Protein AF-A0A6A0R2T8-F1 (afdb_monomer_lite)

Sequence (126 aa):
MNIPEVGAGLVEALNLGGAFDAEIVAERNLVPPEPWLDGLEHDRADLVAHATTALRSGLRVGPAPIVLARKPGFGTRPIPFLSIEERIVYRALVDRACGEFPPLDRSHDAYVRFSTGPLYYSFDAA

pLDDT: mean 85.13, std 12.16, range [34.88, 96.38]

Structure (mmCIF, N/CA/C/O backbone):
data_AF-A0A6A0R2T8-F1
#
_entry.id   AF-A0A6A0R2T8-F1
#
loop_
_atom_site.group_PDB
_atom_site.id
_atom_site.type_symbol
_atom_site.label_atom_id
_atom_site.label_alt_id
_atom_site.label_comp_id
_atom_site.label_asym_id
_atom_site.label_entity_id
_atom_site.label_seq_id
_atom_site.pdbx_PDB_ins_code
_atom_site.Cartn_x
_atom_site.Cartn_y
_atom_site.Cartn_z
_atom_site.occupancy
_atom_site.B_iso_or_equiv
_atom_site.auth_seq_id
_atom_site.auth_comp_id
_atom_site.auth_asym_id
_atom_site.auth_atom_id
_atom_site.pdbx_PDB_model_num
ATOM 1 N N . MET A 1 1 ? 9.411 -12.236 21.658 1.00 39.62 1 MET A N 1
ATOM 2 C CA . MET A 1 1 ? 8.983 -11.026 20.930 1.00 39.62 1 MET A CA 1
ATOM 3 C C . MET A 1 1 ? 7.509 -10.846 21.238 1.00 39.62 1 MET A C 1
ATOM 5 O O . MET A 1 1 ? 6.707 -11.629 20.751 1.00 39.62 1 MET A O 1
ATOM 9 N N . ASN A 1 2 ? 7.176 -9.960 22.175 1.00 34.88 2 ASN A N 1
ATOM 10 C CA . ASN A 1 2 ? 5.785 -9.707 22.546 1.00 34.88 2 ASN A CA 1
ATOM 11 C C . ASN A 1 2 ? 5.212 -8.818 21.442 1.00 34.88 2 ASN A C 1
ATOM 13 O O . ASN A 1 2 ? 5.663 -7.685 21.309 1.00 34.88 2 ASN A O 1
ATOM 17 N N . ILE A 1 3 ? 4.315 -9.341 20.606 1.00 45.03 3 ILE A N 1
ATOM 18 C CA . ILE A 1 3 ? 3.522 -8.489 19.718 1.00 45.03 3 ILE A CA 1
ATOM 19 C C . ILE A 1 3 ? 2.531 -7.804 20.664 1.00 45.03 3 ILE A C 1
ATOM 21 O O . ILE A 1 3 ? 1.704 -8.516 21.238 1.00 45.03 3 ILE A O 1
ATOM 25 N N . PRO A 1 4 ? 2.665 -6.495 20.949 1.00 47.59 4 PRO A N 1
ATOM 26 C CA . PRO A 1 4 ? 1.705 -5.818 21.807 1.00 47.59 4 PRO A CA 1
ATOM 27 C C . PRO A 1 4 ? 0.313 -6.020 21.21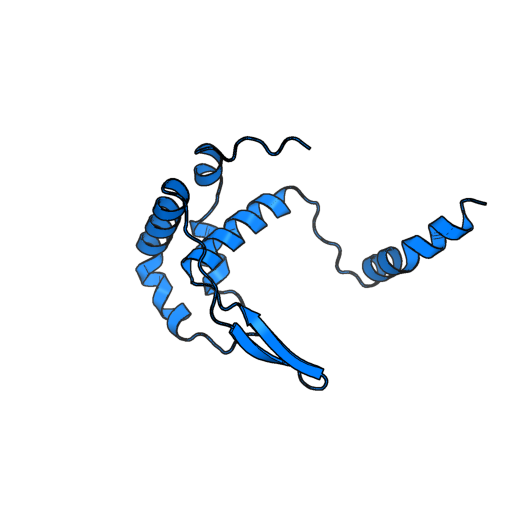2 1.00 47.59 4 PRO A C 1
ATOM 29 O O . PRO A 1 4 ? 0.168 -6.067 19.989 1.00 47.59 4 PRO A O 1
ATOM 32 N N . GLU A 1 5 ? -0.683 -6.189 22.081 1.00 46.59 5 GLU A N 1
ATOM 33 C CA . GLU A 1 5 ? -2.093 -6.213 21.701 1.00 46.59 5 GLU A CA 1
ATOM 34 C C . GLU A 1 5 ? -2.326 -5.138 20.636 1.00 46.59 5 GLU A C 1
ATOM 36 O O . GLU A 1 5 ? -2.102 -3.949 20.880 1.00 46.59 5 GLU A O 1
ATOM 41 N N . VAL A 1 6 ? -2.705 -5.562 19.428 1.00 55.09 6 VAL A N 1
ATOM 42 C CA . VAL A 1 6 ? -3.083 -4.667 18.333 1.00 55.09 6 VAL A CA 1
ATOM 43 C C . VAL A 1 6 ? -4.454 -4.090 18.699 1.00 55.09 6 VAL A C 1
ATOM 45 O O . VAL A 1 6 ? -5.490 -4.513 18.200 1.00 55.09 6 VAL A O 1
ATOM 48 N N . GLY A 1 7 ? -4.465 -3.223 19.709 1.00 61.47 7 GLY A N 1
ATOM 49 C CA . GLY A 1 7 ? -5.654 -2.594 20.264 1.00 61.47 7 GLY A CA 1
ATOM 50 C C . GLY A 1 7 ? -6.069 -1.365 19.462 1.00 61.47 7 GLY A C 1
ATOM 51 O O . GLY A 1 7 ? -5.365 -0.946 18.542 1.00 61.47 7 GLY A O 1
ATOM 52 N N . ALA A 1 8 ? -7.196 -0.758 19.858 1.00 62.00 8 ALA A N 1
ATOM 53 C CA . ALA A 1 8 ? -7.748 0.462 19.256 1.00 62.00 8 ALA A CA 1
ATOM 54 C C . ALA A 1 8 ? -6.660 1.508 18.951 1.00 62.00 8 ALA A C 1
ATOM 56 O O . ALA A 1 8 ? -6.569 1.962 17.813 1.00 62.00 8 ALA A O 1
ATOM 57 N N . GLY A 1 9 ? -5.739 1.722 19.904 1.00 74.44 9 GLY A N 1
ATOM 58 C CA . GLY A 1 9 ? -4.641 2.684 19.797 1.00 74.44 9 GLY A CA 1
ATOM 59 C C . GLY A 1 9 ? -3.720 2.522 18.584 1.00 74.44 9 GLY A C 1
ATOM 60 O O . GLY A 1 9 ? -3.074 3.495 18.201 1.00 74.44 9 GLY A O 1
ATOM 61 N N . LEU A 1 10 ? -3.661 1.344 17.944 1.00 82.88 10 LEU A N 1
ATOM 62 C CA . LEU A 1 10 ? -2.945 1.208 16.674 1.00 82.88 10 LEU A CA 1
ATOM 63 C C . LEU A 1 10 ? -3.653 1.986 15.566 1.00 82.88 10 LEU A C 1
ATOM 65 O O . LEU A 1 10 ? -2.989 2.716 14.843 1.00 82.88 10 LEU A O 1
ATOM 69 N N . VAL A 1 11 ? -4.976 1.857 15.436 1.00 85.62 11 VAL A N 1
ATOM 70 C CA . VAL A 1 11 ? -5.733 2.513 14.359 1.00 85.62 11 VAL A CA 1
ATOM 71 C C . VAL A 1 11 ? -5.626 4.029 14.476 1.00 85.62 11 VAL A C 1
ATOM 73 O O . VAL A 1 11 ? -5.425 4.696 13.467 1.00 85.62 11 VAL A O 1
ATOM 76 N N . GLU A 1 12 ? -5.673 4.574 15.694 1.00 85.88 12 GLU A N 1
ATOM 77 C CA . GLU A 1 12 ? -5.449 6.008 15.916 1.00 85.88 12 GLU A CA 1
ATOM 78 C C . GLU A 1 12 ? -4.013 6.457 15.602 1.00 85.88 12 GLU A C 1
ATOM 80 O O . GLU A 1 12 ? -3.797 7.614 15.244 1.00 85.88 12 GLU A O 1
ATOM 85 N N . ALA A 1 13 ? -3.028 5.563 15.720 1.00 87.69 13 ALA A N 1
ATOM 86 C CA . ALA A 1 13 ? -1.634 5.855 15.400 1.00 87.69 13 ALA A CA 1
ATOM 87 C C . ALA A 1 13 ? -1.313 5.750 13.897 1.00 87.69 13 ALA A C 1
ATOM 89 O O . ALA A 1 13 ? -0.227 6.161 13.478 1.00 87.69 13 ALA A O 1
ATOM 90 N N . LEU A 1 14 ? -2.214 5.193 13.080 1.00 92.62 14 LEU A N 1
ATOM 91 C CA . LEU A 1 14 ? -2.025 5.080 11.636 1.00 92.62 14 LEU A CA 1
ATOM 92 C C . LEU A 1 14 ? -2.387 6.387 10.928 1.00 92.62 14 LEU A C 1
ATOM 94 O O . LEU A 1 14 ? -3.510 6.881 11.010 1.00 92.62 14 LEU A O 1
ATOM 98 N N . ASN A 1 15 ? -1.451 6.910 10.135 1.00 94.38 15 ASN A N 1
ATOM 99 C CA . ASN A 1 15 ? -1.705 8.048 9.257 1.00 94.38 15 ASN A CA 1
ATOM 100 C C . ASN A 1 15 ? -2.391 7.598 7.952 1.00 94.38 15 ASN A C 1
ATOM 102 O O . ASN A 1 15 ? -1.779 7.601 6.885 1.00 94.38 15 ASN A O 1
ATOM 106 N N . LEU A 1 16 ? -3.664 7.199 8.034 1.00 95.44 16 LEU A N 1
ATOM 107 C CA . LEU A 1 16 ? -4.431 6.721 6.873 1.00 95.44 16 LEU A CA 1
ATOM 108 C C . LEU A 1 16 ? -4.616 7.800 5.795 1.00 95.44 16 LEU A C 1
ATOM 110 O O . LEU A 1 16 ? -4.618 7.483 4.611 1.00 95.44 16 LEU A O 1
ATOM 114 N N . GLY A 1 17 ? -4.724 9.072 6.191 1.00 95.62 17 GLY A N 1
ATOM 115 C CA . GLY A 1 17 ? -4.807 10.189 5.248 1.00 95.62 17 GLY A CA 1
ATOM 116 C C . GLY A 1 17 ? -3.523 10.354 4.435 1.00 95.62 17 GLY A C 1
ATOM 117 O O . GLY A 1 17 ? -3.577 10.400 3.212 1.00 95.62 17 GLY A O 1
ATOM 118 N N . GLY A 1 18 ? -2.365 10.366 5.100 1.00 95.12 18 GLY A N 1
ATOM 119 C CA . GLY A 1 18 ? -1.077 10.424 4.405 1.00 95.12 18 GLY A CA 1
ATOM 120 C C . GLY A 1 18 ? -0.804 9.177 3.562 1.00 95.12 18 GLY A C 1
ATOM 121 O O . GLY A 1 18 ? -0.254 9.286 2.470 1.00 95.12 18 GLY A O 1
ATOM 122 N N . ALA A 1 19 ? -1.239 8.001 4.023 1.00 96.00 19 ALA A N 1
ATOM 123 C CA . ALA A 1 19 ? -1.150 6.773 3.241 1.00 96.00 19 ALA A CA 1
ATOM 124 C C . ALA A 1 19 ? -2.029 6.820 1.982 1.00 96.00 19 ALA A C 1
ATOM 126 O O . ALA A 1 19 ? -1.588 6.368 0.931 1.00 96.00 19 ALA A O 1
ATOM 127 N N . PHE A 1 20 ? -3.233 7.397 2.054 1.00 96.38 20 PHE A N 1
ATOM 128 C CA . PHE A 1 20 ? -4.056 7.656 0.871 1.00 96.38 20 PHE A CA 1
ATOM 129 C C . PHE A 1 20 ? -3.321 8.558 -0.122 1.00 96.38 20 PHE A C 1
ATOM 131 O O . PHE A 1 20 ? -3.152 8.171 -1.276 1.00 96.38 20 PHE A O 1
ATOM 138 N N . ASP A 1 21 ? -2.827 9.707 0.348 1.00 95.25 21 ASP A N 1
ATOM 139 C CA . ASP A 1 21 ? -2.160 10.699 -0.502 1.00 95.25 21 ASP A CA 1
ATOM 140 C C . ASP A 1 21 ? -0.940 10.088 -1.206 1.00 95.25 21 ASP A C 1
ATOM 142 O O . ASP A 1 21 ? -0.744 10.262 -2.406 1.00 95.25 21 ASP A O 1
ATOM 146 N N . ALA A 1 22 ? -0.147 9.303 -0.474 1.00 93.62 22 ALA A N 1
ATOM 147 C CA . ALA A 1 22 ? 1.010 8.609 -1.019 1.00 93.62 22 ALA A CA 1
ATOM 148 C C . ALA A 1 22 ? 0.640 7.461 -1.974 1.00 93.62 22 ALA A C 1
ATOM 150 O O . ALA A 1 22 ? 1.411 7.159 -2.883 1.00 93.62 22 ALA A O 1
ATOM 151 N N . GLU A 1 23 ? -0.500 6.795 -1.777 1.00 93.62 23 GLU A N 1
ATOM 152 C CA . GLU A 1 23 ? -0.922 5.671 -2.614 1.00 93.62 23 GLU A CA 1
ATOM 153 C C . GLU A 1 23 ? -1.482 6.124 -3.966 1.00 93.62 23 GLU A C 1
ATOM 155 O O . GLU A 1 23 ? -1.199 5.481 -4.978 1.00 93.62 23 GLU A O 1
ATOM 160 N N . ILE A 1 24 ? -2.237 7.225 -4.021 1.00 92.38 24 ILE A N 1
ATOM 161 C CA . ILE A 1 24 ? -2.816 7.705 -5.287 1.00 92.38 24 ILE A CA 1
ATOM 162 C C . ILE A 1 24 ? -1.749 8.236 -6.254 1.00 92.38 24 ILE A C 1
ATOM 164 O O . ILE A 1 24 ? -1.870 8.031 -7.458 1.00 92.38 24 ILE A O 1
ATOM 168 N N . VAL A 1 25 ? -0.661 8.815 -5.734 1.00 91.31 25 VAL A N 1
ATOM 169 C CA . VAL A 1 25 ? 0.467 9.317 -6.544 1.00 91.31 25 VAL A CA 1
ATOM 170 C C . VAL A 1 25 ? 1.565 8.272 -6.771 1.00 91.31 25 VAL A C 1
ATOM 172 O O . VAL A 1 25 ? 2.577 8.563 -7.408 1.00 91.31 25 VAL A O 1
ATOM 175 N N . ALA A 1 26 ? 1.421 7.063 -6.220 1.00 89.56 26 ALA A N 1
ATOM 176 C CA . ALA A 1 26 ? 2.457 6.042 -6.307 1.00 89.56 26 ALA A CA 1
ATOM 177 C C . ALA A 1 26 ? 2.627 5.529 -7.744 1.00 89.56 26 ALA A C 1
ATOM 179 O O . ALA A 1 26 ? 1.702 4.976 -8.341 1.00 89.56 26 ALA A O 1
ATOM 180 N N . GLU A 1 27 ? 3.854 5.597 -8.261 1.00 85.50 27 GLU A N 1
ATOM 181 C CA . GLU A 1 27 ? 4.207 4.930 -9.512 1.00 85.50 27 GLU A CA 1
ATOM 182 C C . GLU A 1 27 ? 4.326 3.416 -9.307 1.00 85.50 27 GLU A C 1
ATOM 184 O O . GLU A 1 27 ? 5.082 2.926 -8.458 1.00 85.50 27 GLU A O 1
ATOM 189 N N . ARG A 1 28 ? 3.597 2.646 -10.120 1.00 83.69 28 ARG A N 1
ATOM 190 C CA . ARG A 1 28 ? 3.625 1.182 -10.082 1.00 83.69 28 ARG A CA 1
ATOM 191 C C . ARG A 1 28 ? 4.169 0.633 -11.393 1.00 83.69 28 ARG A C 1
ATOM 193 O O . ARG A 1 28 ? 3.485 0.583 -12.404 1.00 83.69 28 ARG A O 1
ATOM 200 N N . ASN A 1 29 ? 5.396 0.125 -11.345 1.00 79.81 29 ASN A N 1
ATOM 201 C CA . ASN A 1 29 ? 6.089 -0.397 -12.531 1.00 79.81 29 ASN A CA 1
ATOM 202 C C . ASN A 1 29 ? 5.640 -1.807 -12.953 1.00 79.81 29 ASN A C 1
ATOM 204 O O . ASN A 1 29 ? 6.082 -2.313 -13.983 1.00 79.81 29 ASN A O 1
ATOM 208 N N . LEU A 1 30 ? 4.838 -2.482 -12.123 1.00 78.94 30 LEU A N 1
ATOM 209 C CA . LEU A 1 30 ? 4.473 -3.889 -12.310 1.00 78.94 30 LEU A CA 1
ATOM 210 C C . LEU A 1 30 ? 2.984 -4.123 -12.573 1.00 78.94 30 LEU A C 1
ATOM 212 O O . LEU A 1 30 ? 2.626 -5.213 -13.005 1.00 78.94 30 LEU A O 1
ATOM 216 N N . VAL A 1 31 ? 2.121 -3.143 -12.331 1.00 79.12 31 VAL A N 1
ATOM 217 C CA . VAL A 1 31 ? 0.699 -3.224 -12.690 1.00 79.12 31 VAL A CA 1
ATOM 218 C C . VAL A 1 31 ? 0.422 -2.258 -13.837 1.00 79.12 31 VAL A C 1
ATOM 220 O O . VAL A 1 31 ? 1.144 -1.271 -13.981 1.00 79.12 31 VAL A O 1
ATOM 223 N N . PRO A 1 32 ? -0.570 -2.551 -14.697 1.00 76.56 32 PRO A N 1
ATOM 224 C CA . PRO A 1 32 ? -1.008 -1.602 -15.712 1.00 76.56 32 PRO A CA 1
ATOM 225 C C . PRO A 1 32 ? -1.378 -0.251 -15.084 1.00 76.56 32 PRO A C 1
ATOM 227 O O . PRO A 1 32 ? -1.742 -0.229 -13.907 1.00 76.56 32 PRO A O 1
ATOM 230 N N . PRO A 1 33 ? -1.345 0.853 -15.855 1.00 82.38 33 PRO A N 1
ATOM 231 C CA . PRO A 1 33 ? -1.903 2.121 -15.406 1.00 82.38 33 PRO A CA 1
ATOM 232 C C . PRO A 1 33 ? -3.328 1.929 -14.881 1.00 82.38 33 PRO A C 1
ATOM 234 O O . PRO A 1 33 ? -4.100 1.145 -15.439 1.00 82.38 33 PRO A O 1
ATOM 237 N N . GLU A 1 34 ? -3.665 2.647 -13.816 1.00 86.88 34 GLU A N 1
ATOM 238 C CA . GLU A 1 34 ? -4.945 2.561 -13.116 1.00 86.88 34 GLU A CA 1
ATOM 239 C C . GLU A 1 34 ? -5.660 3.918 -13.231 1.00 86.88 34 GLU A C 1
ATOM 241 O O . GLU A 1 34 ? -5.608 4.705 -12.291 1.00 86.88 34 GLU A O 1
ATOM 246 N N . PRO A 1 35 ? -6.326 4.229 -14.366 1.00 85.31 35 PRO A N 1
ATOM 247 C CA . PRO A 1 35 ? -6.871 5.569 -14.634 1.00 85.31 35 PRO A CA 1
ATOM 248 C C . PRO A 1 35 ? -7.942 6.017 -13.636 1.00 85.31 35 PRO A C 1
ATOM 250 O O . PRO A 1 35 ? -8.295 7.186 -13.569 1.00 85.31 35 PRO A O 1
ATOM 253 N N . TRP A 1 36 ? -8.504 5.071 -12.884 1.00 87.50 36 TRP A N 1
ATOM 254 C CA . TRP A 1 36 ? -9.489 5.345 -11.848 1.00 87.50 36 TRP A CA 1
ATOM 255 C C . TRP A 1 36 ? -8.879 5.993 -10.598 1.00 87.50 36 TRP A C 1
ATOM 257 O O . TRP A 1 36 ? -9.636 6.553 -9.814 1.00 87.50 36 TRP A O 1
ATOM 267 N N . LEU A 1 37 ? -7.551 5.952 -10.409 1.00 88.56 37 LEU A N 1
ATOM 268 C CA . LEU A 1 37 ? -6.882 6.587 -9.266 1.00 88.56 37 LEU A CA 1
ATOM 269 C C . LEU A 1 37 ? -6.991 8.112 -9.301 1.00 88.56 37 LEU A C 1
ATOM 271 O O . LEU A 1 37 ? -7.234 8.715 -8.259 1.00 88.56 37 LEU A O 1
ATOM 275 N N . ASP A 1 38 ? -6.899 8.710 -10.490 1.00 84.19 38 ASP A N 1
ATOM 276 C CA . ASP A 1 38 ? -6.969 10.164 -10.686 1.00 84.19 38 ASP A CA 1
ATOM 277 C C . ASP A 1 38 ? -8.311 10.751 -10.206 1.00 84.19 38 ASP A C 1
ATOM 279 O O . ASP A 1 38 ? -8.405 11.920 -9.841 1.00 84.19 38 ASP A O 1
ATOM 283 N N . GLY A 1 39 ? -9.372 9.937 -10.185 1.00 86.88 39 GLY A N 1
ATOM 284 C CA . GLY A 1 39 ? -10.696 10.354 -9.723 1.00 86.88 39 GLY A CA 1
ATOM 285 C C . GLY A 1 39 ? -10.858 10.368 -8.202 1.00 86.88 39 GLY A C 1
ATOM 286 O O . GLY A 1 39 ? -11.747 11.053 -7.699 1.00 86.88 39 GLY A O 1
ATOM 287 N N . LEU A 1 40 ? -10.007 9.647 -7.465 1.00 90.06 40 LEU A N 1
ATOM 288 C CA . LEU A 1 40 ? -10.236 9.358 -6.046 1.00 90.06 40 LEU A CA 1
ATOM 289 C C . LEU A 1 40 ? -9.974 10.534 -5.114 1.00 90.06 40 LEU A C 1
ATOM 291 O O . LEU A 1 40 ? -10.405 10.489 -3.965 1.00 90.06 40 LEU A O 1
ATOM 295 N N . GLU A 1 41 ? -9.285 11.580 -5.573 1.00 89.06 41 GLU A N 1
ATOM 296 C CA . GLU A 1 41 ? -9.018 12.769 -4.754 1.00 89.06 41 GLU A CA 1
ATOM 297 C C . GLU A 1 41 ? -10.307 13.369 -4.175 1.00 89.06 41 GLU A C 1
ATOM 299 O O . GLU A 1 41 ? -10.335 13.785 -3.015 1.00 89.06 41 GLU A O 1
ATOM 304 N N . HIS A 1 42 ? -11.394 13.339 -4.952 1.00 90.56 42 HIS A N 1
ATOM 305 C CA . HIS A 1 42 ? -12.709 13.832 -4.539 1.00 90.56 42 HIS A CA 1
ATOM 306 C C . HIS A 1 42 ? -13.334 12.981 -3.423 1.00 90.56 42 HIS A C 1
ATOM 308 O O . HIS A 1 42 ? -14.038 13.517 -2.570 1.00 90.56 42 HIS A O 1
ATOM 314 N N . ASP A 1 43 ? -13.014 11.686 -3.387 1.00 92.25 43 ASP A N 1
ATOM 315 C CA . ASP A 1 43 ? -13.559 10.704 -2.445 1.00 92.25 43 ASP A CA 1
ATOM 316 C C . ASP A 1 43 ? -12.625 10.457 -1.248 1.00 92.25 43 ASP A C 1
ATOM 318 O O . ASP A 1 43 ? -12.868 9.571 -0.426 1.00 92.25 43 ASP A O 1
ATOM 322 N N . ARG A 1 44 ? -11.540 11.235 -1.118 1.00 94.00 44 ARG A N 1
ATOM 323 C CA . ARG A 1 44 ? -10.507 11.044 -0.088 1.00 94.00 44 ARG A CA 1
ATOM 324 C C . ARG A 1 44 ? -11.089 10.898 1.314 1.00 94.00 44 ARG A C 1
ATOM 326 O O . ARG A 1 44 ? -10.704 9.994 2.053 1.00 94.00 44 ARG A O 1
ATOM 333 N N . ALA A 1 45 ? -11.972 11.817 1.707 1.00 94.94 45 ALA A N 1
ATOM 334 C CA . ALA A 1 45 ? -12.539 11.828 3.053 1.00 94.94 45 ALA A CA 1
ATOM 335 C C . ALA A 1 45 ? -13.344 10.549 3.330 1.00 94.94 45 ALA A C 1
ATOM 337 O O . ALA A 1 45 ? -13.163 9.927 4.378 1.00 94.94 45 ALA A O 1
ATOM 338 N N . ASP A 1 46 ? -14.157 10.129 2.362 1.00 94.69 46 ASP A N 1
ATOM 339 C CA . ASP A 1 46 ? -15.006 8.947 2.470 1.00 94.69 46 ASP A CA 1
ATOM 340 C C . ASP A 1 46 ? -14.177 7.661 2.476 1.00 94.69 46 ASP A C 1
ATOM 342 O O . ASP A 1 46 ? -14.413 6.784 3.305 1.00 94.69 46 ASP A O 1
ATOM 346 N N . LEU A 1 47 ? -13.146 7.565 1.633 1.00 93.62 47 LEU A N 1
ATOM 347 C CA . LEU A 1 47 ? -12.255 6.402 1.582 1.00 93.62 47 LEU A CA 1
ATOM 348 C C . LEU A 1 47 ? -11.419 6.256 2.855 1.00 93.62 47 LEU A C 1
ATOM 350 O O . LEU A 1 47 ? -11.278 5.150 3.376 1.00 93.62 47 LEU A O 1
ATOM 354 N N . VAL A 1 48 ? -10.905 7.360 3.404 1.00 95.12 48 VAL A N 1
ATOM 355 C CA . VAL A 1 48 ? -10.177 7.340 4.683 1.00 95.12 48 VAL A CA 1
ATOM 356 C C . VAL A 1 48 ? -11.113 6.962 5.834 1.00 95.12 48 VAL A C 1
ATOM 358 O O . VAL A 1 48 ? -10.745 6.149 6.689 1.00 95.12 48 VAL A O 1
ATOM 361 N N . ALA A 1 49 ? -12.334 7.503 5.862 1.00 94.12 49 ALA A N 1
ATOM 362 C CA . ALA A 1 49 ? -13.336 7.150 6.866 1.00 94.12 49 ALA A CA 1
ATOM 363 C C . ALA A 1 49 ? -13.757 5.675 6.761 1.00 94.12 49 ALA A C 1
ATOM 365 O O . ALA A 1 49 ? -13.892 4.992 7.784 1.00 94.12 49 ALA A O 1
ATOM 366 N N . HIS A 1 50 ? -13.906 5.167 5.537 1.00 92.94 50 HIS A N 1
ATOM 367 C CA . HIS A 1 50 ? -14.212 3.770 5.265 1.00 92.94 50 HIS A CA 1
ATOM 368 C C . HIS A 1 50 ? -13.095 2.852 5.765 1.00 92.94 50 HIS A C 1
ATOM 370 O O . HIS A 1 50 ? -13.358 2.007 6.618 1.00 92.94 50 HIS A O 1
ATOM 376 N N . ALA A 1 51 ? -11.843 3.105 5.365 1.00 92.62 51 ALA A N 1
ATOM 377 C CA . ALA A 1 51 ? -10.680 2.332 5.805 1.00 92.62 51 ALA A CA 1
ATOM 378 C C . ALA A 1 51 ? -10.520 2.334 7.337 1.00 92.62 51 ALA A C 1
ATOM 380 O O . ALA A 1 51 ? -10.225 1.306 7.950 1.00 92.62 51 ALA A O 1
ATOM 381 N N . THR A 1 52 ? -10.775 3.478 7.983 1.00 93.00 52 THR A N 1
ATOM 382 C CA . THR A 1 52 ? -10.771 3.589 9.452 1.00 93.00 52 THR A CA 1
ATOM 383 C C . THR A 1 52 ? -11.848 2.701 10.078 1.00 93.00 52 THR A C 1
ATOM 385 O O . THR A 1 52 ? -11.596 1.983 11.048 1.00 93.00 52 THR A O 1
ATOM 388 N N . THR A 1 53 ? -13.061 2.742 9.526 1.00 92.00 53 THR A N 1
ATOM 389 C CA . THR A 1 53 ? -14.201 1.954 10.010 1.00 92.00 53 THR A CA 1
ATOM 390 C C . THR A 1 53 ? -13.958 0.461 9.818 1.00 92.00 53 THR A C 1
ATOM 392 O O . THR A 1 53 ? -14.214 -0.329 10.731 1.00 92.00 53 THR A O 1
ATOM 395 N N . ALA A 1 54 ? -13.415 0.063 8.671 1.00 90.12 54 ALA A N 1
ATOM 396 C CA . ALA A 1 54 ? -13.082 -1.321 8.382 1.00 90.12 54 ALA A CA 1
ATOM 397 C C . ALA A 1 54 ? -12.000 -1.854 9.324 1.00 90.12 54 ALA A C 1
ATOM 399 O O . ALA A 1 54 ? -12.176 -2.915 9.915 1.00 90.12 54 ALA A O 1
ATOM 400 N N . LEU A 1 55 ? -10.930 -1.092 9.574 1.00 90.56 55 LEU A N 1
ATOM 401 C CA . LEU A 1 55 ? -9.906 -1.477 10.549 1.00 90.56 55 LEU A CA 1
ATOM 402 C C . LEU A 1 55 ? -10.485 -1.680 11.954 1.00 90.56 55 LEU A C 1
ATOM 404 O O . LEU A 1 55 ? -10.212 -2.699 12.587 1.00 90.56 55 LEU A O 1
ATOM 408 N N . ARG A 1 56 ? -11.330 -0.754 12.423 1.00 90.12 56 ARG A N 1
ATOM 409 C CA . ARG A 1 56 ? -11.976 -0.849 13.745 1.00 90.12 56 ARG A CA 1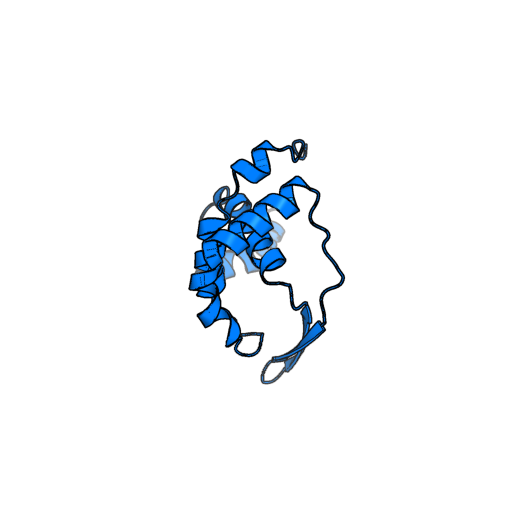
ATOM 410 C C . ARG A 1 56 ? -12.964 -2.007 13.865 1.00 90.12 56 ARG A C 1
ATOM 412 O O . ARG A 1 56 ? -13.165 -2.517 14.962 1.00 90.12 56 ARG A O 1
ATOM 419 N N . SER A 1 57 ? -13.590 -2.407 12.762 1.00 89.44 57 SER A N 1
ATOM 420 C CA . SER A 1 57 ? -14.568 -3.503 12.723 1.00 89.44 57 SER A CA 1
ATOM 421 C C . SER A 1 57 ? -13.962 -4.865 12.364 1.00 89.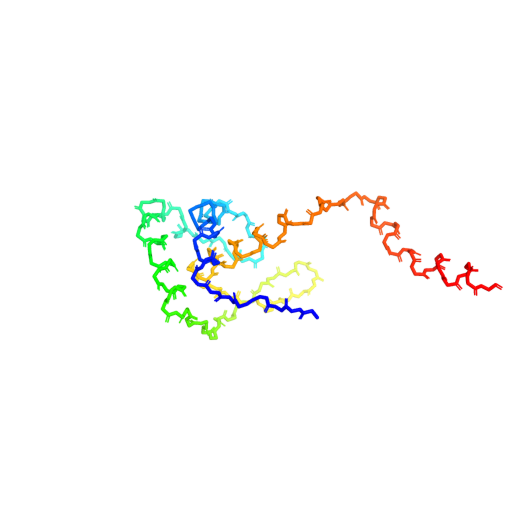44 57 SER A C 1
ATOM 423 O O . SER A 1 57 ? -14.677 -5.867 12.361 1.00 89.44 57 SER A O 1
ATOM 425 N N . GLY A 1 58 ? -12.650 -4.920 12.119 1.00 87.38 58 GLY A N 1
ATOM 426 C CA . GLY A 1 58 ? -11.945 -6.118 11.677 1.00 87.38 58 GLY A CA 1
ATOM 427 C C . GLY A 1 58 ? -11.964 -6.255 10.157 1.00 87.38 58 GLY A C 1
ATOM 428 O O . GLY A 1 58 ? -12.769 -7.011 9.606 1.00 87.38 58 GLY A O 1
ATOM 429 N N . LEU A 1 59 ? -11.048 -5.540 9.494 1.00 87.81 59 LEU A N 1
ATOM 430 C CA . LEU A 1 59 ? -10.889 -5.543 8.039 1.00 87.81 59 LEU A CA 1
ATOM 431 C C . LEU A 1 59 ? -10.776 -6.983 7.526 1.00 87.81 59 LEU A C 1
ATOM 433 O O . LEU A 1 59 ? -9.881 -7.737 7.915 1.00 87.81 59 LEU A O 1
ATOM 437 N N . ARG A 1 60 ? -11.686 -7.364 6.629 1.00 85.81 60 ARG A N 1
ATOM 438 C CA . ARG A 1 60 ? -11.670 -8.683 5.997 1.00 85.81 60 ARG A CA 1
ATOM 439 C C . ARG A 1 60 ? -10.809 -8.637 4.746 1.00 85.81 60 ARG A C 1
ATOM 441 O O . ARG A 1 60 ? -11.266 -8.180 3.706 1.00 85.81 60 ARG A O 1
ATOM 448 N N . VAL A 1 61 ? -9.592 -9.160 4.850 1.00 85.00 61 VAL A N 1
ATOM 449 C CA . VAL A 1 61 ? -8.707 -9.343 3.695 1.00 85.00 61 VAL A CA 1
ATOM 450 C C . VAL A 1 61 ? -9.169 -10.571 2.914 1.00 85.00 61 VAL A C 1
ATOM 452 O O . VAL A 1 61 ? -9.181 -11.689 3.438 1.00 85.00 61 VAL A O 1
ATOM 455 N N . GLY A 1 62 ? -9.612 -10.353 1.678 1.00 81.25 62 GLY A N 1
ATOM 456 C CA . GLY A 1 62 ? -10.072 -11.412 0.782 1.00 81.25 62 GLY A CA 1
ATOM 457 C C . GLY A 1 62 ? -8.944 -11.969 -0.094 1.00 81.25 62 GLY A C 1
ATOM 458 O O . GLY A 1 62 ? -7.862 -11.388 -0.170 1.00 81.25 62 GLY A O 1
ATOM 459 N N . PRO A 1 63 ? -9.167 -13.094 -0.797 1.00 87.12 63 PRO A N 1
ATOM 460 C CA . PRO A 1 63 ? -8.256 -13.519 -1.851 1.00 87.12 63 PRO A CA 1
ATOM 461 C C . PRO A 1 63 ? -8.226 -12.462 -2.963 1.00 87.12 63 PRO A C 1
ATOM 463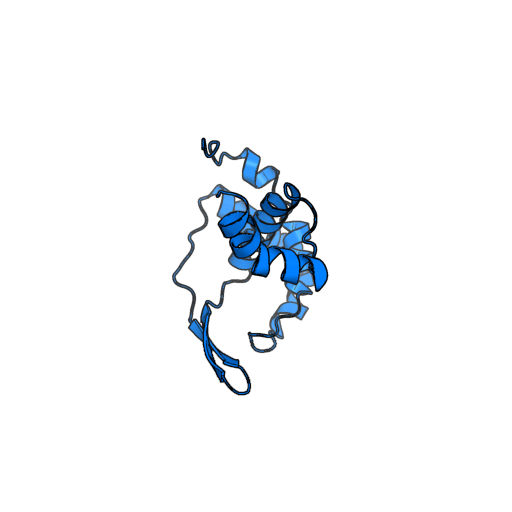 O O . PRO A 1 63 ? -9.225 -12.231 -3.644 1.00 87.12 63 PRO A O 1
ATOM 466 N N . ALA A 1 64 ? -7.069 -11.828 -3.143 1.00 88.94 64 ALA A N 1
ATOM 467 C CA . ALA A 1 64 ? -6.874 -10.820 -4.173 1.00 88.94 64 ALA A CA 1
ATOM 468 C C . ALA A 1 64 ? -6.856 -11.458 -5.577 1.00 88.94 64 ALA A C 1
ATOM 470 O O . ALA A 1 64 ? -6.226 -12.508 -5.763 1.00 88.94 64 ALA A O 1
ATOM 471 N N . PRO A 1 65 ? -7.491 -10.837 -6.589 1.00 90.06 65 PRO A N 1
ATOM 472 C CA . PRO A 1 65 ? -7.344 -11.274 -7.971 1.00 90.06 65 PRO A CA 1
ATOM 473 C C . PRO A 1 65 ? -5.871 -11.228 -8.395 1.00 90.06 65 PRO A C 1
ATOM 475 O O . PRO A 1 65 ? -5.143 -10.292 -8.072 1.00 90.06 65 PRO A O 1
ATOM 478 N N . ILE A 1 66 ? -5.422 -12.248 -9.128 1.00 91.44 66 ILE A N 1
ATOM 479 C CA . ILE A 1 66 ? -4.044 -12.329 -9.620 1.00 91.44 66 ILE A CA 1
ATOM 480 C C . ILE A 1 66 ? -3.967 -11.742 -11.027 1.00 91.44 66 ILE A C 1
ATOM 482 O O . ILE A 1 66 ? -4.625 -12.222 -11.948 1.00 91.44 66 ILE A O 1
ATOM 486 N N . VAL A 1 67 ? -3.106 -10.743 -11.201 1.00 88.44 67 VAL A N 1
ATOM 487 C CA . VAL A 1 67 ? -2.775 -10.141 -12.495 1.00 88.44 67 VAL A CA 1
ATOM 488 C C . VAL A 1 67 ? -1.391 -10.620 -12.931 1.00 88.44 67 VAL A C 1
ATOM 490 O O . VAL A 1 67 ? -0.470 -10.726 -12.123 1.00 88.44 67 VAL A O 1
ATOM 493 N N . LEU A 1 68 ? -1.228 -10.930 -14.219 1.00 90.25 68 LEU A N 1
ATOM 494 C CA . LEU A 1 68 ? 0.064 -11.321 -14.785 1.00 90.25 68 LEU A CA 1
ATOM 495 C C . LEU A 1 68 ? 0.814 -10.091 -15.301 1.00 90.25 68 LEU A C 1
ATOM 497 O O . LEU A 1 68 ? 0.456 -9.510 -16.324 1.00 90.25 68 LEU A O 1
ATOM 501 N N . ALA A 1 69 ? 1.894 -9.729 -14.620 1.00 87.12 69 ALA A N 1
ATOM 502 C CA . ALA A 1 69 ? 2.777 -8.639 -15.007 1.00 87.12 69 ALA A CA 1
ATOM 503 C C . ALA A 1 69 ? 3.915 -9.138 -15.899 1.00 87.12 69 ALA A C 1
ATOM 505 O O . ALA A 1 69 ? 4.635 -10.074 -15.541 1.00 87.12 69 ALA A O 1
ATOM 506 N N . ARG A 1 70 ? 4.132 -8.505 -17.055 1.00 84.94 70 ARG A N 1
ATOM 507 C CA . ARG A 1 70 ? 5.257 -8.851 -17.935 1.00 84.94 70 ARG A CA 1
ATOM 508 C C . ARG A 1 70 ? 6.556 -8.250 -17.397 1.00 84.94 70 ARG A C 1
ATOM 510 O O . ARG A 1 70 ? 6.660 -7.039 -17.249 1.00 84.94 70 ARG A O 1
ATOM 517 N N . LYS A 1 71 ? 7.581 -9.084 -17.202 1.00 82.69 71 LYS A N 1
ATOM 518 C CA . LYS A 1 71 ? 8.964 -8.651 -16.969 1.00 82.69 71 LYS A CA 1
ATOM 519 C C . LYS A 1 71 ? 9.758 -8.833 -18.270 1.00 82.69 71 LYS A C 1
ATOM 521 O O . LYS A 1 71 ? 10.026 -9.979 -18.646 1.00 82.69 71 LYS A O 1
ATOM 526 N N . PRO A 1 72 ? 10.124 -7.752 -18.986 1.00 81.50 72 PRO A N 1
ATOM 527 C CA . PRO A 1 72 ? 10.875 -7.859 -20.237 1.00 81.50 72 PRO A CA 1
ATOM 528 C C . PRO A 1 72 ? 12.116 -8.747 -20.072 1.00 81.50 72 PRO A C 1
ATOM 530 O O . PRO A 1 72 ? 12.885 -8.558 -19.136 1.00 81.50 72 PRO A O 1
ATOM 533 N N . GLY A 1 73 ? 12.272 -9.757 -20.934 1.00 84.56 73 GLY A N 1
ATOM 534 C CA . GLY A 1 73 ? 13.394 -10.708 -20.892 1.00 84.56 73 GLY A CA 1
ATOM 535 C C . GLY A 1 73 ? 13.292 -11.849 -19.867 1.00 84.56 73 GLY A C 1
ATOM 536 O O . GLY A 1 73 ? 14.123 -12.747 -19.905 1.00 84.56 73 GLY A O 1
ATOM 537 N N . PHE A 1 74 ? 12.287 -11.864 -18.981 1.00 84.06 74 PHE A N 1
ATOM 538 C CA . PHE A 1 74 ? 12.207 -12.827 -17.865 1.00 84.06 74 PHE A CA 1
ATOM 539 C C . PHE A 1 74 ? 10.800 -13.419 -17.636 1.00 84.06 74 PHE A C 1
ATOM 541 O O . PHE A 1 74 ? 10.523 -13.943 -16.557 1.00 84.06 74 PHE A O 1
ATOM 548 N N . GLY A 1 75 ? 9.902 -13.324 -18.622 1.00 87.94 75 GLY A N 1
ATOM 549 C CA . GLY A 1 75 ? 8.561 -13.924 -18.577 1.00 87.94 75 GLY A CA 1
ATOM 550 C C . GLY A 1 75 ? 7.498 -13.075 -17.867 1.00 87.94 75 GLY A C 1
ATOM 551 O O . GLY A 1 75 ? 7.566 -11.845 -17.853 1.00 87.94 75 GLY A O 1
ATOM 552 N N . THR A 1 76 ? 6.481 -13.734 -17.310 1.00 90.56 76 THR A N 1
ATOM 553 C CA . THR A 1 76 ? 5.369 -13.107 -16.576 1.00 90.56 76 THR A CA 1
ATOM 554 C C . THR A 1 76 ? 5.429 -13.445 -15.092 1.00 90.56 76 THR A C 1
ATOM 556 O O . THR A 1 76 ? 5.810 -14.553 -14.721 1.00 90.56 76 THR A O 1
ATOM 559 N N . ARG A 1 77 ? 5.029 -12.504 -14.236 1.00 87.38 77 ARG A N 1
ATOM 560 C CA . ARG A 1 77 ? 4.945 -12.679 -12.784 1.00 87.38 77 ARG A CA 1
ATOM 561 C C . ARG A 1 77 ? 3.490 -12.567 -12.336 1.00 87.38 77 ARG A C 1
ATOM 563 O O . ARG A 1 77 ? 2.859 -11.573 -12.689 1.00 87.38 77 ARG A O 1
ATOM 570 N N . PRO A 1 78 ? 2.957 -13.538 -11.580 1.00 91.00 78 PRO A N 1
ATOM 571 C CA . PRO A 1 78 ? 1.675 -13.360 -10.916 1.00 91.00 78 PRO A CA 1
ATOM 572 C C . PRO A 1 78 ? 1.824 -12.330 -9.795 1.00 91.00 78 PRO A C 1
ATOM 574 O O . PRO A 1 78 ? 2.753 -12.419 -8.991 1.00 91.00 78 PRO A O 1
ATOM 577 N N . ILE A 1 79 ? 0.928 -11.347 -9.760 1.00 89.38 79 ILE A N 1
ATOM 578 C CA . ILE A 1 79 ? 0.900 -10.284 -8.755 1.00 89.38 79 ILE A CA 1
ATOM 579 C C . ILE A 1 79 ? -0.521 -10.175 -8.195 1.00 89.38 79 ILE A C 1
ATOM 581 O O . ILE A 1 79 ? -1.462 -10.076 -8.984 1.00 89.38 79 ILE A O 1
ATOM 585 N N . PRO A 1 80 ? -0.700 -10.189 -6.863 1.00 89.88 80 PRO A N 1
ATOM 586 C CA . PRO A 1 80 ? -1.996 -9.917 -6.258 1.00 89.88 80 PRO A CA 1
ATOM 587 C C . PRO A 1 80 ? -2.384 -8.452 -6.466 1.00 89.88 80 PRO A C 1
ATOM 589 O O . PRO A 1 80 ? -1.602 -7.542 -6.194 1.00 89.88 80 PRO A O 1
ATOM 592 N N . PHE A 1 81 ? -3.602 -8.230 -6.945 1.00 88.81 81 PHE A N 1
ATOM 593 C CA . PHE A 1 81 ? -4.171 -6.908 -7.150 1.00 88.81 81 PHE A CA 1
ATOM 594 C C . PHE A 1 81 ? -5.100 -6.569 -5.985 1.00 88.81 81 PHE A C 1
ATOM 596 O O . PHE A 1 81 ? -6.226 -7.057 -5.909 1.00 88.81 81 PHE A O 1
ATOM 603 N N . LEU A 1 82 ? -4.586 -5.768 -5.055 1.00 90.56 82 LEU A N 1
ATOM 604 C CA . LEU A 1 82 ? -5.282 -5.377 -3.830 1.00 90.56 82 LEU A CA 1
ATOM 605 C C . LEU A 1 82 ? -6.347 -4.308 -4.103 1.00 90.56 82 LEU A C 1
ATOM 607 O O . LEU A 1 82 ? -6.203 -3.491 -5.022 1.00 90.56 82 LEU A O 1
ATOM 611 N N . SER A 1 83 ? -7.392 -4.266 -3.278 1.00 89.94 83 SER A N 1
ATOM 612 C CA . SER A 1 83 ? -8.348 -3.154 -3.300 1.00 89.94 83 SER A CA 1
ATOM 613 C C . SER A 1 83 ? -7.665 -1.847 -2.877 1.00 89.94 83 SER A C 1
ATOM 615 O O . SER A 1 83 ? -6.605 -1.861 -2.250 1.00 89.94 83 SER A O 1
ATOM 617 N N . ILE A 1 84 ? -8.241 -0.694 -3.227 1.00 90.38 84 ILE A N 1
ATOM 618 C CA . ILE A 1 84 ? -7.668 0.596 -2.810 1.00 90.38 84 ILE A CA 1
ATOM 619 C C . ILE A 1 84 ? -7.620 0.729 -1.283 1.00 90.38 84 ILE A C 1
ATOM 621 O O . ILE A 1 84 ? -6.626 1.190 -0.732 1.00 90.38 84 ILE A O 1
ATOM 625 N N . GLU A 1 85 ? -8.650 0.242 -0.598 1.00 91.44 85 GLU A N 1
ATOM 626 C CA . GLU A 1 85 ? -8.716 0.214 0.860 1.00 91.44 85 GLU A CA 1
ATOM 627 C C . GLU A 1 85 ? -7.576 -0.618 1.461 1.00 91.44 85 GLU A C 1
ATOM 629 O O . G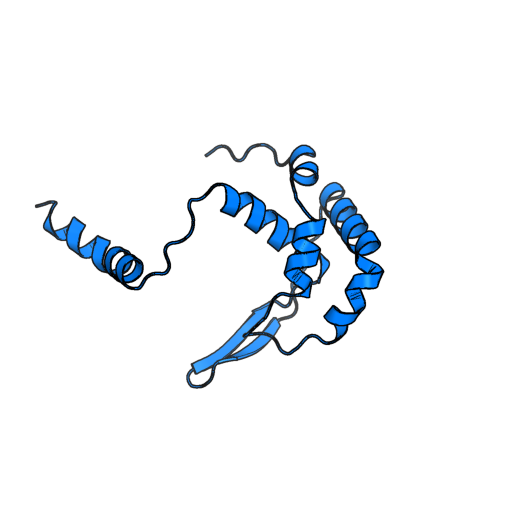LU A 1 85 ? -6.845 -0.137 2.327 1.00 91.44 85 GLU A O 1
ATOM 634 N N . GLU A 1 86 ? -7.369 -1.839 0.957 1.00 92.81 86 GLU A N 1
ATOM 635 C CA . GLU A 1 86 ? -6.288 -2.721 1.408 1.00 92.81 86 GLU A CA 1
ATOM 636 C C . GLU A 1 86 ? -4.915 -2.084 1.184 1.00 92.81 86 GLU A C 1
ATOM 638 O O . GLU A 1 86 ? -4.033 -2.202 2.034 1.00 92.81 86 GLU A O 1
ATOM 643 N N . ARG A 1 87 ? -4.729 -1.371 0.067 1.00 93.00 87 ARG A N 1
ATOM 644 C CA . ARG A 1 87 ? -3.478 -0.664 -0.237 1.00 93.00 87 ARG A CA 1
ATOM 645 C C . ARG A 1 87 ? -3.207 0.489 0.718 1.00 93.00 87 ARG A C 1
ATOM 647 O O . ARG A 1 87 ? -2.088 0.594 1.214 1.00 93.00 87 ARG A O 1
ATOM 654 N N . ILE A 1 88 ? -4.211 1.323 0.997 1.00 94.69 88 ILE A N 1
ATOM 655 C CA . ILE A 1 88 ? -4.098 2.438 1.949 1.00 94.69 88 ILE A CA 1
ATOM 656 C C . ILE A 1 88 ? -3.714 1.898 3.327 1.00 94.69 88 ILE A C 1
ATOM 658 O O . ILE A 1 88 ? -2.771 2.384 3.951 1.00 94.69 88 ILE A O 1
ATOM 662 N N . VAL A 1 89 ? -4.412 0.856 3.782 1.00 94.00 89 VAL A N 1
ATOM 663 C CA . VAL A 1 89 ? -4.154 0.218 5.077 1.00 94.00 89 VAL A CA 1
ATOM 664 C C . VAL A 1 89 ? -2.754 -0.387 5.120 1.00 94.00 89 VAL A C 1
ATOM 666 O O . VAL A 1 89 ? -2.005 -0.136 6.064 1.00 94.00 89 VAL A O 1
ATOM 669 N N . TYR A 1 90 ? -2.375 -1.148 4.092 1.00 93.62 90 TYR A N 1
ATOM 670 C CA . TYR A 1 90 ? -1.050 -1.752 4.000 1.00 93.62 90 TYR A CA 1
ATOM 671 C C . TYR A 1 90 ? 0.050 -0.691 4.032 1.00 93.62 90 TYR A C 1
ATOM 673 O O . TYR A 1 90 ? 1.009 -0.827 4.789 1.00 93.62 90 TYR A O 1
ATOM 681 N N . ARG A 1 91 ? -0.104 0.396 3.270 1.00 94.50 91 ARG A N 1
ATOM 682 C CA . ARG A 1 91 ? 0.854 1.500 3.263 1.00 94.50 91 ARG A CA 1
ATOM 683 C C . ARG A 1 91 ? 0.962 2.165 4.628 1.00 94.50 91 ARG A C 1
ATOM 685 O O . ARG A 1 91 ? 2.072 2.318 5.115 1.00 94.50 91 ARG A O 1
ATOM 692 N N . ALA A 1 92 ? -0.156 2.480 5.280 1.00 94.81 92 ALA A N 1
ATOM 693 C CA . ALA A 1 92 ? -0.132 3.078 6.613 1.00 94.81 92 ALA A CA 1
ATOM 694 C C . ALA A 1 92 ? 0.594 2.186 7.635 1.00 94.81 92 ALA A C 1
ATOM 696 O O . ALA A 1 92 ? 1.371 2.680 8.452 1.00 94.81 92 ALA A O 1
ATOM 697 N N . LEU A 1 93 ? 0.367 0.869 7.571 1.00 92.62 93 LEU A N 1
ATOM 698 C CA . LEU A 1 93 ? 1.052 -0.111 8.416 1.00 92.62 93 LEU A CA 1
ATOM 699 C C . LEU A 1 93 ? 2.553 -0.168 8.118 1.00 92.62 93 LEU A C 1
ATOM 701 O O . LEU A 1 93 ? 3.359 -0.165 9.047 1.00 92.62 93 LEU A O 1
ATOM 705 N N . VAL A 1 94 ? 2.930 -0.203 6.838 1.00 91.94 94 VAL A N 1
ATOM 706 C CA . VAL A 1 94 ? 4.333 -0.228 6.411 1.00 91.94 94 VAL A CA 1
ATOM 707 C C . VAL A 1 94 ? 5.041 1.056 6.805 1.00 91.94 94 VAL A C 1
ATOM 709 O O . VAL A 1 94 ? 6.106 0.974 7.395 1.00 91.94 94 VAL A O 1
ATOM 712 N N . ASP A 1 95 ? 4.458 2.226 6.562 1.00 91.19 95 ASP A N 1
ATOM 713 C CA . ASP A 1 95 ? 5.061 3.509 6.926 1.00 91.19 95 ASP A CA 1
ATOM 714 C C . ASP A 1 95 ? 5.264 3.604 8.442 1.00 91.19 95 ASP A C 1
ATOM 716 O O . ASP A 1 95 ? 6.324 4.019 8.913 1.00 91.19 95 ASP A O 1
ATOM 720 N N . ARG A 1 96 ? 4.283 3.136 9.223 1.00 90.00 96 ARG A N 1
ATOM 721 C CA . ARG A 1 96 ? 4.382 3.093 10.684 1.00 90.00 96 ARG A CA 1
ATOM 722 C C . ARG A 1 96 ? 5.460 2.125 11.170 1.00 90.00 96 ARG A C 1
ATOM 724 O O . ARG A 1 96 ? 6.164 2.463 12.121 1.00 90.00 96 ARG A O 1
ATOM 731 N N . ALA A 1 97 ? 5.568 0.945 10.560 1.00 88.12 97 ALA A N 1
ATOM 732 C CA . ALA A 1 97 ? 6.571 -0.057 10.911 1.00 88.12 97 ALA A CA 1
ATOM 733 C C . ALA A 1 97 ? 7.976 0.377 10.470 1.00 88.12 97 ALA A C 1
ATOM 735 O O . ALA A 1 97 ? 8.926 0.283 11.238 1.00 88.12 97 ALA A O 1
ATOM 736 N N . CYS A 1 98 ? 8.110 0.894 9.249 1.00 86.19 98 CYS A N 1
ATOM 737 C CA . CYS A 1 98 ? 9.365 1.361 8.669 1.00 86.19 98 CYS A CA 1
ATOM 738 C C . CYS A 1 98 ? 9.874 2.650 9.314 1.00 86.19 98 CYS A C 1
ATOM 740 O O . CYS A 1 98 ? 11.085 2.832 9.374 1.00 86.19 98 CYS A O 1
ATOM 742 N N . GLY A 1 99 ? 8.992 3.507 9.837 1.00 82.81 99 GLY A N 1
ATOM 743 C CA . GLY A 1 99 ? 9.380 4.708 10.579 1.00 82.81 99 GLY A CA 1
ATOM 744 C C . GLY A 1 99 ? 10.212 4.428 11.838 1.00 82.81 99 GLY A C 1
ATOM 745 O O . GLY A 1 99 ? 10.879 5.330 12.335 1.00 82.81 99 GLY A O 1
ATOM 746 N N . GLU A 1 100 ? 10.212 3.190 12.340 1.00 78.75 100 GLU A N 1
ATOM 747 C CA . GLU A 1 100 ? 11.061 2.762 13.460 1.00 78.75 100 GLU A CA 1
ATOM 748 C C . GLU A 1 100 ? 12.474 2.340 13.023 1.00 78.75 100 GLU A C 1
ATOM 750 O O . GLU A 1 100 ? 13.368 2.209 13.861 1.00 78.75 100 GLU A O 1
ATOM 755 N N . PHE A 1 101 ? 12.700 2.134 11.723 1.00 79.31 101 PHE A N 1
ATOM 756 C CA . PHE A 1 101 ? 13.986 1.703 11.188 1.00 79.31 101 PHE A CA 1
ATOM 757 C C . PHE A 1 101 ? 14.787 2.890 10.639 1.00 79.31 101 PHE A C 1
ATOM 759 O O . PHE A 1 101 ? 14.217 3.844 10.103 1.00 79.31 101 PHE A O 1
ATOM 766 N N . PRO A 1 102 ? 16.128 2.842 10.726 1.00 81.19 102 PRO A N 1
ATOM 767 C CA . PRO A 1 102 ? 16.964 3.823 10.051 1.00 81.19 102 PRO A CA 1
ATOM 768 C C . PRO A 1 102 ? 16.717 3.790 8.532 1.00 81.19 102 PRO A C 1
ATOM 770 O O . PRO A 1 102 ? 16.367 2.735 7.988 1.00 81.19 102 PRO A O 1
ATOM 773 N N . PRO A 1 103 ? 16.928 4.915 7.823 1.00 81.12 103 PRO A N 1
ATOM 774 C CA . PRO A 1 103 ? 16.790 4.962 6.375 1.00 81.12 103 PRO A CA 1
ATOM 775 C C . PRO A 1 103 ? 17.603 3.857 5.691 1.00 81.12 103 PRO A C 1
ATOM 777 O O . PRO A 1 103 ? 18.769 3.631 6.015 1.00 81.12 103 PRO A O 1
ATOM 780 N N . LEU A 1 104 ? 16.985 3.182 4.722 1.00 82.44 104 LEU A N 1
ATOM 781 C CA . LEU A 1 104 ? 17.649 2.154 3.923 1.00 82.44 104 LEU A CA 1
ATOM 782 C C . LEU A 1 104 ? 18.742 2.783 3.051 1.00 82.44 104 LEU A C 1
ATOM 784 O O . LEU A 1 104 ? 18.445 3.502 2.095 1.00 82.44 104 LEU A O 1
ATOM 788 N N . ASP A 1 105 ? 19.998 2.450 3.338 1.00 86.25 105 ASP A N 1
ATOM 789 C CA . ASP A 1 105 ? 21.130 2.763 2.468 1.00 86.25 105 ASP A CA 1
ATOM 790 C C . ASP A 1 105 ? 21.090 1.852 1.229 1.00 86.25 105 ASP A C 1
ATOM 792 O O . ASP A 1 105 ? 21.452 0.675 1.276 1.00 86.25 105 ASP A O 1
ATOM 796 N N . ARG A 1 106 ? 20.596 2.399 0.111 1.00 87.62 106 ARG A N 1
ATOM 797 C CA . ARG A 1 106 ? 20.530 1.724 -1.198 1.00 87.62 106 ARG A CA 1
ATOM 798 C C . ARG A 1 106 ? 21.769 1.984 -2.063 1.00 87.62 106 ARG A C 1
ATOM 800 O O . ARG A 1 106 ? 21.720 1.748 -3.270 1.00 87.62 106 ARG A O 1
ATOM 807 N N . SER A 1 107 ? 22.854 2.509 -1.488 1.00 92.00 107 SER A N 1
ATOM 808 C CA . SER A 1 107 ? 24.100 2.708 -2.225 1.00 92.00 107 SER A CA 1
ATOM 809 C C . SER A 1 107 ? 24.684 1.376 -2.696 1.00 92.00 107 SER A C 1
ATOM 811 O O . SER A 1 107 ? 24.487 0.319 -2.089 1.00 92.00 107 SER A O 1
ATOM 813 N N . HIS A 1 108 ? 25.443 1.437 -3.790 1.00 92.12 108 HIS A N 1
ATOM 814 C CA . HIS A 1 108 ? 26.203 0.291 -4.275 1.00 92.12 108 HIS A CA 1
ATOM 815 C C . HIS A 1 108 ? 27.116 -0.277 -3.177 1.00 92.12 108 HIS A C 1
ATOM 817 O O . HIS A 1 108 ? 27.176 -1.489 -2.991 1.00 92.12 108 HIS A O 1
ATOM 823 N N . ASP A 1 109 ? 27.761 0.589 -2.394 1.00 93.12 109 ASP A N 1
ATOM 824 C CA . ASP A 1 109 ? 28.670 0.170 -1.328 1.00 93.12 109 ASP A CA 1
ATOM 825 C C . ASP A 1 109 ? 27.940 -0.570 -0.204 1.00 93.12 109 ASP A C 1
ATOM 827 O O . ASP A 1 109 ? 28.433 -1.587 0.286 1.00 93.12 109 ASP A O 1
ATOM 831 N N . ALA A 1 110 ? 26.743 -0.118 0.182 1.00 91.06 110 ALA A N 1
ATOM 832 C CA . ALA A 1 110 ? 25.906 -0.843 1.135 1.00 91.06 110 ALA A CA 1
ATOM 833 C C . ALA A 1 110 ? 25.484 -2.214 0.606 1.00 91.06 110 ALA A C 1
ATOM 835 O O . ALA A 1 110 ? 25.534 -3.195 1.349 1.00 91.06 110 ALA A O 1
ATOM 836 N N . TYR A 1 111 ? 25.137 -2.301 -0.679 1.00 90.94 111 TYR A N 1
ATOM 837 C CA . TYR A 1 111 ? 24.816 -3.571 -1.323 1.00 90.94 111 TYR A CA 1
ATOM 838 C C . TYR A 1 111 ? 26.016 -4.527 -1.341 1.00 90.94 111 TYR A C 1
ATOM 840 O O . TYR A 1 111 ? 25.884 -5.698 -0.976 1.00 90.94 111 TYR A O 1
ATOM 848 N N . VAL A 1 112 ? 27.204 -4.040 -1.708 1.00 92.69 112 VAL A N 1
ATOM 849 C CA . VAL A 1 112 ? 28.434 -4.841 -1.690 1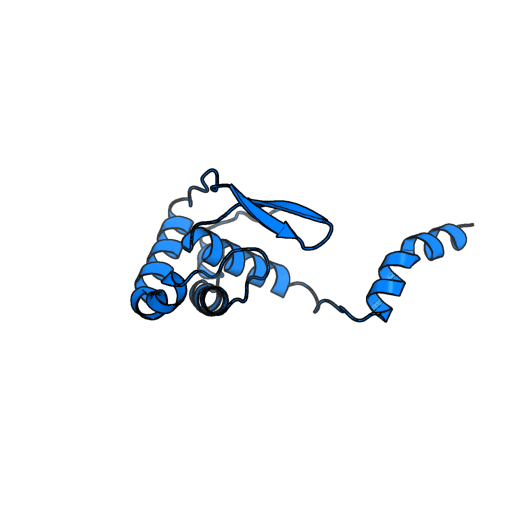.00 92.69 112 VAL A CA 1
ATOM 850 C C . VAL A 1 112 ? 28.713 -5.340 -0.276 1.00 92.69 112 VAL A C 1
ATOM 852 O O . VAL A 1 112 ? 28.861 -6.547 -0.098 1.00 92.69 112 VAL A O 1
ATOM 855 N N . ARG A 1 113 ? 28.692 -4.465 0.740 1.00 90.44 113 ARG A N 1
ATOM 856 C CA . ARG A 1 113 ? 28.872 -4.861 2.151 1.00 90.44 113 ARG A CA 1
ATOM 857 C C . ARG A 1 113 ? 27.862 -5.918 2.590 1.00 90.44 113 ARG A C 1
ATOM 859 O O . ARG A 1 113 ? 28.244 -6.905 3.205 1.00 90.44 113 ARG A O 1
ATOM 866 N N . PHE A 1 114 ? 26.588 -5.741 2.254 1.00 90.81 114 PHE A N 1
ATOM 867 C CA . PHE A 1 114 ? 25.542 -6.703 2.593 1.00 90.81 114 PHE A CA 1
ATOM 868 C C . PHE A 1 114 ? 25.768 -8.065 1.918 1.00 90.81 114 PHE A C 1
ATOM 870 O O . PHE A 1 114 ? 25.744 -9.098 2.581 1.00 90.81 114 PHE A O 1
ATOM 877 N N . SER A 1 115 ? 26.030 -8.068 0.607 1.00 92.19 115 SER A N 1
ATOM 878 C CA . SER A 1 115 ? 26.204 -9.294 -0.186 1.00 92.19 115 SER A CA 1
ATOM 879 C C . SER A 1 115 ? 27.475 -10.074 0.166 1.00 92.19 115 SER A C 1
ATOM 881 O O . SER A 1 115 ? 27.481 -11.301 0.104 1.00 92.19 115 SER A O 1
ATOM 883 N N . THR A 1 116 ? 28.539 -9.373 0.561 1.00 91.75 116 THR A N 1
ATOM 884 C CA . THR A 1 116 ? 29.834 -9.972 0.924 1.00 91.75 116 THR A CA 1
ATOM 885 C C . THR A 1 116 ? 29.992 -10.212 2.420 1.00 91.75 116 THR A C 1
ATOM 887 O O . THR A 1 116 ? 30.865 -10.980 2.813 1.00 91.75 116 THR A O 1
ATOM 890 N N . GLY A 1 117 ? 29.140 -9.619 3.261 1.00 89.44 117 GLY A N 1
ATOM 891 C CA . GLY A 1 117 ? 29.193 -9.737 4.718 1.00 89.44 117 GLY A CA 1
ATOM 892 C C . GLY A 1 117 ? 29.336 -11.178 5.223 1.00 89.44 117 GLY A C 1
ATOM 893 O O . GLY A 1 117 ? 30.244 -11.435 6.012 1.00 89.44 117 GLY A O 1
ATOM 894 N N . PRO A 1 118 ? 28.535 -12.148 4.737 1.00 86.50 118 PRO A N 1
ATOM 895 C CA . PRO A 1 118 ? 28.683 -13.545 5.141 1.00 86.50 118 PRO A CA 1
ATOM 896 C C . PRO A 1 118 ? 30.077 -14.128 4.870 1.00 86.50 118 PRO A C 1
ATOM 898 O O . PRO A 1 118 ? 30.552 -14.935 5.662 1.00 86.50 118 PRO A O 1
ATOM 901 N N . LEU A 1 119 ? 30.748 -13.703 3.791 1.00 85.94 119 LEU A N 1
ATOM 902 C CA . LEU A 1 119 ? 32.102 -14.156 3.465 1.00 85.94 119 LEU A CA 1
ATOM 903 C C . LEU A 1 119 ? 33.108 -13.614 4.483 1.00 85.94 119 LEU A C 1
ATOM 905 O O . LEU A 1 119 ? 33.886 -14.391 5.027 1.00 85.94 119 LEU A O 1
ATOM 909 N N . TYR A 1 120 ? 33.043 -12.322 4.808 1.00 76.81 120 TYR A N 1
ATOM 910 C CA . TYR A 1 120 ? 33.929 -11.712 5.806 1.00 76.81 120 TYR A CA 1
ATOM 911 C C . TYR A 1 120 ? 33.833 -12.411 7.173 1.00 76.81 120 TYR A C 1
ATOM 913 O O . TYR A 1 120 ? 34.847 -12.837 7.720 1.00 76.81 120 TYR A O 1
ATOM 921 N N . TYR A 1 121 ? 32.620 -12.659 7.676 1.00 76.44 121 TYR A N 1
ATOM 922 C CA . TYR A 1 121 ? 32.438 -13.336 8.969 1.00 76.44 121 TYR A CA 1
ATOM 923 C C . TYR A 1 121 ? 32.742 -14.838 8.947 1.00 76.44 121 TYR A C 1
ATOM 925 O O . TYR A 1 121 ? 32.960 -15.429 10.002 1.00 76.44 121 TYR A O 1
ATOM 933 N N . SER A 1 122 ? 32.764 -15.470 7.770 1.00 75.75 122 SER A N 1
ATOM 934 C CA . SER A 1 122 ? 33.132 -16.884 7.649 1.00 75.75 122 SER A CA 1
ATOM 935 C C . SER A 1 122 ? 34.641 -17.136 7.723 1.00 75.75 122 SER A C 1
ATOM 937 O O . SER A 1 122 ? 35.039 -18.247 8.064 1.00 75.75 122 SER A O 1
ATOM 939 N N . PHE A 1 123 ? 35.472 -16.122 7.447 1.00 68.00 123 PHE A N 1
ATOM 940 C CA . PHE A 1 123 ? 36.936 -16.235 7.478 1.00 68.00 123 PHE A CA 1
ATOM 941 C C . PHE A 1 123 ? 37.592 -15.575 8.703 1.00 68.00 123 PHE A C 1
ATOM 943 O O . PHE A 1 123 ? 38.708 -15.955 9.035 1.00 68.00 123 PHE A O 1
ATOM 950 N N . ASP A 1 124 ? 36.903 -14.665 9.404 1.00 58.94 124 ASP A N 1
ATOM 951 C CA . ASP A 1 124 ? 37.385 -14.050 10.660 1.00 58.94 124 ASP A CA 1
ATOM 952 C C . ASP A 1 124 ? 37.035 -14.864 11.930 1.00 58.94 124 ASP A C 1
ATOM 954 O O . ASP A 1 124 ? 37.450 -14.511 13.032 1.00 58.94 124 ASP A O 1
ATOM 958 N N . ALA A 1 125 ? 36.252 -15.942 11.805 1.00 55.22 125 ALA A N 1
ATOM 959 C CA . ALA A 1 125 ? 35.852 -16.814 12.919 1.00 55.22 125 ALA A CA 1
ATOM 960 C C . ALA A 1 125 ? 36.752 -18.061 13.103 1.00 55.22 125 ALA A C 1
ATOM 962 O O . ALA A 1 125 ? 36.357 -18.992 13.811 1.00 55.22 125 ALA A O 1
ATOM 963 N N . ALA A 1 126 ? 37.928 -18.092 12.465 1.00 48.59 126 ALA A N 1
ATOM 964 C CA . ALA A 1 126 ? 38.945 -19.146 12.571 1.00 48.59 126 ALA A CA 1
ATOM 965 C C . ALA A 1 126 ? 40.227 -18.605 13.218 1.00 48.59 126 ALA A C 1
ATOM 967 O O . ALA A 1 126 ? 40.846 -19.366 13.996 1.00 48.59 126 ALA A O 1
#

Foldseek 3Di:
DDPPPCDPVVLVVFPLLVLLVCVLPDDDPFDPDDVCSVVCVVVSVVLSVVLSVCVVVPNDDDQFDWDWGQDVPPGTDTDGDGDSSVSSVVSSVCCVVCVVPDDDDPDPVVVVCVVCVVVVVVVVVD

Secondary structure (DSSP, 8-state):
-------HHHHHH--HHHHHHHHHT---SSS---TTGGGGGGGHHHHHHHHHHHHHH------PPEEEEE-TTS-EEEEE---HHHHHHHHHHHHHHHTTSPP---SHHHHHHHHHHHHHHHHTT-

Radius of gyration: 19.28 Å; chains: 1; bounding box: 54×33×43 Å